Protein AF-A0A925LA73-F1 (afdb_monomer)

Solvent-accessible surface area (backbone atoms only — not comparable to full-atom values): 4501 Å² total; per-residue (Å²): 115,41,68,66,45,79,46,81,50,56,49,42,32,39,40,34,39,36,88,85,44,82,56,62,70,67,39,54,51,53,49,32,70,75,32,83,48,35,40,77,60,60,101,50,25,40,34,31,60,49,78,36,91,46,71,66,57,46,54,49,51,54,51,50,51,53,52,64,53,39,76,62,63,68,79,74,80,126

Structure (mmCIF, N/CA/C/O backbone):
data_AF-A0A925LA73-F1
#
_entry.id   AF-A0A925LA73-F1
#
loop_
_atom_site.group_PDB
_atom_site.id
_atom_site.type_symbol
_atom_site.label_atom_id
_atom_site.label_alt_id
_atom_site.label_comp_id
_atom_site.label_asym_id
_atom_site.label_entity_id
_atom_site.label_seq_id
_atom_site.pdbx_PDB_ins_code
_atom_site.Cartn_x
_atom_site.Cartn_y
_atom_site.Cartn_z
_atom_site.occupancy
_atom_site.B_iso_or_equiv
_atom_site.auth_seq_id
_atom_site.auth_comp_id
_atom_site.auth_asym_id
_atom_site.auth_atom_id
_atom_site.pdbx_PDB_model_num
ATOM 1 N N . TYR A 1 1 ? -4.911 -5.764 -11.388 1.00 64.69 1 TYR A N 1
ATOM 2 C CA . TYR A 1 1 ? -4.111 -4.985 -10.423 1.00 64.69 1 TYR A CA 1
ATOM 3 C C . TYR A 1 1 ? -2.701 -5.529 -10.191 1.00 64.69 1 TYR A C 1
ATOM 5 O O . TYR A 1 1 ? -1.946 -4.852 -9.513 1.00 64.69 1 TYR A O 1
ATOM 13 N N . GLY A 1 2 ? -2.313 -6.701 -10.730 1.00 70.19 2 GLY A N 1
ATOM 14 C CA . GLY A 1 2 ? -0.939 -7.209 -10.575 1.00 70.19 2 GLY A CA 1
ATOM 15 C C . GLY A 1 2 ? -0.495 -7.352 -9.118 1.00 70.19 2 GLY A C 1
ATOM 16 O O . GLY A 1 2 ? 0.675 -7.171 -8.827 1.00 70.19 2 GLY A O 1
ATOM 17 N N . VAL A 1 3 ? -1.425 -7.593 -8.190 1.00 83.06 3 VAL A N 1
ATOM 18 C CA . VAL A 1 3 ? -1.123 -7.731 -6.762 1.00 83.06 3 VAL A CA 1
ATOM 19 C C . VAL A 1 3 ? -0.714 -9.173 -6.505 1.00 83.06 3 VAL A C 1
ATOM 21 O O . VAL A 1 3 ? -1.469 -10.083 -6.834 1.00 83.06 3 VAL A O 1
ATOM 24 N N . ALA A 1 4 ? 0.461 -9.372 -5.918 1.00 85.56 4 ALA A N 1
ATOM 25 C CA . ALA A 1 4 ? 0.950 -10.683 -5.510 1.00 85.56 4 ALA A CA 1
ATOM 26 C C . ALA A 1 4 ? 0.524 -11.021 -4.076 1.00 85.56 4 ALA A C 1
ATOM 28 O O . ALA A 1 4 ? 0.151 -12.156 -3.790 1.00 85.56 4 ALA A O 1
ATOM 29 N N . LYS A 1 5 ? 0.572 -10.041 -3.164 1.00 86.06 5 LYS A N 1
ATOM 30 C CA . LYS A 1 5 ? 0.233 -10.246 -1.751 1.00 86.06 5 LYS A CA 1
ATOM 31 C C . LYS A 1 5 ? -0.245 -8.955 -1.099 1.00 86.06 5 LYS A C 1
ATOM 33 O O . LYS A 1 5 ? 0.285 -7.884 -1.377 1.00 86.06 5 LYS A O 1
ATOM 38 N N . ILE A 1 6 ? -1.216 -9.069 -0.199 1.00 88.19 6 ILE A N 1
ATOM 39 C CA . ILE A 1 6 ? -1.673 -7.973 0.658 1.00 88.19 6 ILE A CA 1
ATOM 40 C C . ILE A 1 6 ? -1.508 -8.434 2.099 1.00 88.19 6 ILE A C 1
ATOM 42 O O . ILE A 1 6 ? -2.023 -9.483 2.477 1.00 88.19 6 ILE A O 1
ATOM 46 N N . ASP A 1 7 ? -0.781 -7.653 2.879 1.00 88.69 7 ASP A N 1
ATOM 47 C CA . ASP A 1 7 ? -0.577 -7.849 4.305 1.00 88.69 7 ASP A CA 1
ATOM 48 C C . ASP A 1 7 ? -1.179 -6.641 5.023 1.00 88.69 7 ASP A C 1
ATOM 50 O O . ASP A 1 7 ? -0.705 -5.522 4.849 1.00 88.69 7 ASP A O 1
ATOM 54 N N . ALA A 1 8 ? -2.287 -6.832 5.736 1.00 85.12 8 ALA A N 1
ATOM 55 C CA . ALA A 1 8 ? -3.030 -5.748 6.374 1.00 85.12 8 ALA A CA 1
ATOM 56 C C . ALA A 1 8 ? -2.966 -5.899 7.897 1.00 85.12 8 ALA A C 1
ATOM 58 O O . ALA A 1 8 ? -3.827 -6.545 8.494 1.00 85.12 8 ALA A O 1
ATOM 59 N N . GLY A 1 9 ? -1.937 -5.312 8.509 1.00 85.19 9 GLY A N 1
ATOM 60 C CA . GLY A 1 9 ? -1.809 -5.202 9.960 1.00 85.19 9 GLY A CA 1
ATOM 61 C C . GLY A 1 9 ? -2.563 -3.997 10.529 1.00 85.19 9 GLY A C 1
ATOM 62 O O . GLY A 1 9 ? -3.039 -3.132 9.791 1.00 85.19 9 GLY A O 1
ATOM 63 N N . ASP A 1 10 ? -2.650 -3.923 11.857 1.00 83.00 10 ASP A N 1
ATOM 64 C CA . ASP A 1 10 ? -3.376 -2.857 12.565 1.00 83.00 10 ASP A CA 1
ATOM 65 C C . ASP A 1 10 ? -2.754 -1.462 12.393 1.00 83.00 10 ASP A C 1
ATOM 67 O O . ASP A 1 10 ? -3.477 -0.470 12.320 1.00 83.00 10 ASP A O 1
ATOM 71 N N . SER A 1 11 ? -1.426 -1.373 12.272 1.00 85.94 11 SER A N 1
ATOM 72 C CA . SER A 1 11 ? -0.709 -0.094 12.101 1.00 85.94 11 SER A CA 1
ATOM 73 C C . SER A 1 11 ? -0.067 0.079 10.726 1.00 85.94 11 SER A C 1
ATOM 75 O O . SER A 1 11 ? 0.226 1.200 10.306 1.00 85.94 11 SER A O 1
ATOM 77 N N . VAL A 1 12 ? 0.201 -1.025 10.028 1.00 88.75 12 VAL A N 1
ATOM 78 C CA . VAL A 1 12 ? 0.920 -1.018 8.753 1.00 88.75 12 VAL A CA 1
ATOM 79 C C . VAL A 1 12 ? 0.251 -1.986 7.794 1.00 88.75 12 VAL A C 1
ATOM 81 O O . VAL A 1 12 ? 0.001 -3.138 8.132 1.00 88.75 12 VAL A O 1
ATOM 84 N N . THR A 1 13 ? 0.008 -1.524 6.573 1.00 90.12 13 THR A N 1
ATOM 85 C CA . THR A 1 13 ? -0.458 -2.358 5.466 1.00 90.12 13 THR A CA 1
ATOM 86 C C . THR A 1 13 ? 0.601 -2.385 4.374 1.00 90.12 13 THR A C 1
ATOM 88 O O . THR A 1 13 ? 1.063 -1.340 3.923 1.00 90.12 13 THR A O 1
ATOM 91 N N . THR A 1 14 ? 0.997 -3.572 3.931 1.00 90.44 14 THR A N 1
ATOM 92 C CA . THR A 1 14 ? 1.965 -3.766 2.851 1.00 90.44 14 THR A CA 1
ATOM 93 C C . THR A 1 14 ? 1.290 -4.448 1.669 1.00 90.44 14 THR A C 1
ATOM 95 O O . THR A 1 14 ? 0.692 -5.511 1.807 1.00 90.44 14 THR A O 1
ATOM 98 N N . ILE A 1 15 ? 1.410 -3.856 0.486 1.00 89.00 15 ILE A N 1
ATOM 99 C CA . ILE A 1 15 ? 0.919 -4.421 -0.770 1.00 89.00 15 ILE A CA 1
ATOM 100 C C . ILE A 1 15 ? 2.137 -4.773 -1.613 1.00 89.00 15 ILE A C 1
ATOM 102 O O . ILE A 1 15 ? 2.902 -3.892 -2.000 1.00 89.00 15 ILE A O 1
ATOM 106 N N . ALA A 1 16 ? 2.328 -6.058 -1.881 1.00 88.69 16 ALA A N 1
ATOM 107 C CA . ALA A 1 16 ? 3.331 -6.545 -2.811 1.00 88.69 16 ALA A CA 1
ATOM 108 C C . ALA A 1 16 ? 2.685 -6.788 -4.173 1.00 88.69 16 ALA A C 1
ATOM 110 O O . ALA A 1 16 ? 1.648 -7.450 -4.278 1.00 88.69 16 ALA A O 1
ATOM 111 N N . PHE A 1 17 ? 3.319 -6.272 -5.212 1.00 85.56 17 PHE A N 1
ATOM 112 C CA . PHE A 1 17 ? 2.920 -6.472 -6.592 1.00 85.56 17 PHE A CA 1
ATOM 113 C C . PHE A 1 17 ? 3.736 -7.598 -7.220 1.00 85.56 17 PHE A C 1
ATOM 115 O O . PHE A 1 17 ? 4.814 -7.948 -6.749 1.00 85.56 17 PHE A O 1
ATOM 122 N N . ALA A 1 18 ? 3.176 -8.206 -8.256 1.00 82.31 18 ALA A N 1
ATOM 123 C CA . ALA A 1 18 ? 3.879 -9.168 -9.082 1.00 82.31 18 ALA A CA 1
ATOM 124 C C . ALA A 1 18 ? 4.988 -8.455 -9.879 1.00 82.31 18 ALA A C 1
ATOM 126 O O . ALA A 1 18 ? 4.825 -7.276 -10.212 1.00 82.31 18 ALA A O 1
ATOM 127 N N . PRO A 1 19 ? 6.086 -9.155 -10.213 1.00 70.88 19 PRO A N 1
ATOM 128 C CA . PRO A 1 19 ? 7.121 -8.616 -11.090 1.00 70.88 19 PRO A CA 1
ATOM 129 C C . PRO A 1 19 ? 6.514 -8.218 -12.444 1.00 70.88 19 PRO A C 1
ATOM 131 O O . PRO A 1 19 ? 5.687 -8.947 -12.991 1.00 70.88 19 PRO A O 1
ATOM 134 N N . ASN A 1 20 ? 6.916 -7.056 -12.972 1.00 67.62 20 ASN A N 1
ATOM 135 C CA . ASN A 1 20 ? 6.313 -6.398 -14.144 1.00 67.62 20 ASN A CA 1
ATOM 136 C C . ASN A 1 20 ? 4.796 -6.171 -14.015 1.00 67.62 20 ASN A C 1
ATOM 138 O O . ASN A 1 20 ? 4.004 -6.715 -14.792 1.00 67.62 20 ASN A O 1
ATOM 142 N N . PRO A 1 21 ? 4.357 -5.368 -13.036 1.00 68.88 21 PRO A N 1
ATOM 143 C CA . PRO A 1 21 ? 2.942 -5.103 -12.884 1.00 68.88 21 PRO A CA 1
ATOM 144 C C . PRO A 1 21 ? 2.379 -4.307 -14.080 1.00 68.88 21 PRO A C 1
ATOM 146 O O . PRO A 1 21 ? 3.071 -3.453 -14.632 1.00 68.88 21 PRO A O 1
ATOM 149 N N . PRO A 1 22 ? 1.099 -4.507 -14.456 1.00 67.00 22 PRO A N 1
ATOM 150 C CA . PRO A 1 22 ? 0.453 -3.820 -15.579 1.00 67.00 22 PRO A CA 1
ATOM 151 C C . PRO A 1 22 ? 0.030 -2.375 -15.227 1.00 67.00 22 PRO A C 1
ATOM 153 O O . PRO A 1 22 ? -1.060 -1.935 -15.598 1.00 67.00 22 PRO A O 1
ATOM 156 N N . PHE A 1 23 ? 0.843 -1.654 -14.449 1.00 72.06 23 PHE A N 1
ATOM 157 C CA . PHE A 1 23 ? 0.644 -0.249 -14.093 1.00 72.06 23 PHE A CA 1
ATOM 158 C C . PHE A 1 23 ? 1.949 0.539 -14.244 1.00 72.06 23 PHE A C 1
ATOM 160 O O . PHE A 1 23 ? 3.041 0.025 -14.023 1.00 72.06 23 PHE A O 1
ATOM 167 N N . GLU A 1 24 ? 1.822 1.816 -14.591 1.00 74.75 24 GLU A N 1
ATOM 168 C CA . GLU A 1 24 ? 2.963 2.705 -14.812 1.00 74.75 24 GLU A CA 1
ATOM 169 C C . GLU A 1 24 ? 3.568 3.176 -13.480 1.00 74.75 24 GLU A C 1
ATOM 171 O O . GLU A 1 24 ? 2.837 3.578 -12.570 1.00 74.75 24 GLU A O 1
ATOM 176 N N . ALA A 1 25 ? 4.901 3.231 -13.382 1.00 73.88 25 ALA A N 1
ATOM 177 C CA . ALA A 1 25 ? 5.605 3.702 -12.181 1.00 73.88 25 ALA A CA 1
ATOM 178 C C . ALA A 1 25 ? 5.198 5.129 -11.754 1.00 73.88 25 ALA A C 1
ATOM 180 O O . ALA A 1 25 ? 5.124 5.427 -10.561 1.00 73.88 25 ALA A O 1
ATOM 181 N N . ILE A 1 26 ? 4.852 5.991 -12.720 1.00 80.62 26 ILE A N 1
ATOM 182 C CA . ILE A 1 26 ? 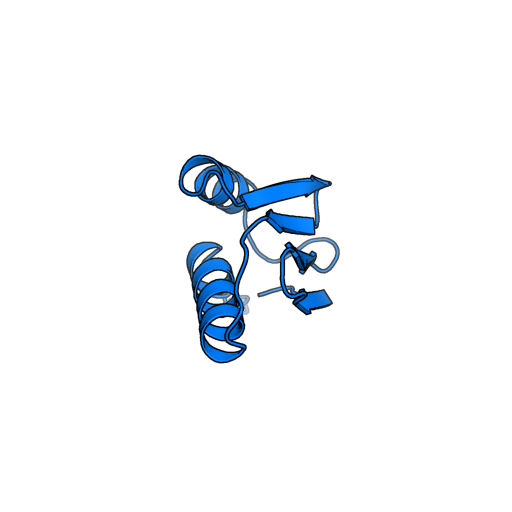4.335 7.348 -12.479 1.00 80.62 26 ILE A CA 1
ATOM 183 C C . ILE A 1 26 ? 3.110 7.339 -11.554 1.00 80.62 26 ILE A C 1
ATOM 185 O O . ILE A 1 26 ? 3.025 8.182 -10.666 1.00 80.62 26 ILE A O 1
ATOM 189 N N . ARG A 1 27 ? 2.203 6.358 -11.680 1.00 79.69 27 ARG A N 1
ATOM 190 C CA . ARG A 1 27 ? 1.007 6.263 -10.824 1.00 79.69 27 ARG A CA 1
ATOM 191 C C . ARG A 1 27 ? 1.362 6.035 -9.366 1.00 79.69 27 ARG A C 1
ATOM 193 O O . ARG A 1 27 ? 0.729 6.608 -8.484 1.00 79.69 27 ARG A O 1
ATOM 200 N N . ILE A 1 28 ? 2.380 5.216 -9.112 1.00 80.69 28 ILE A N 1
ATOM 201 C CA . ILE A 1 28 ? 2.848 4.969 -7.751 1.00 80.69 28 ILE A CA 1
ATOM 202 C C . ILE A 1 28 ? 3.458 6.241 -7.159 1.00 80.69 28 ILE A C 1
ATOM 204 O O . ILE A 1 28 ? 3.176 6.582 -6.012 1.00 80.69 28 ILE A O 1
ATOM 208 N N . ILE A 1 29 ? 4.265 6.955 -7.946 1.00 83.06 29 ILE A N 1
ATOM 209 C CA . ILE A 1 29 ? 4.889 8.208 -7.513 1.00 83.06 29 ILE A CA 1
ATOM 210 C C . ILE A 1 29 ? 3.812 9.248 -7.182 1.00 83.06 29 ILE A C 1
ATOM 212 O O . ILE A 1 29 ? 3.853 9.833 -6.101 1.00 83.06 29 ILE A O 1
ATOM 216 N N . GLU A 1 30 ? 2.808 9.428 -8.048 1.00 85.12 30 GLU A N 1
ATOM 217 C CA . GLU A 1 30 ? 1.658 10.302 -7.774 1.00 85.12 30 GLU A CA 1
ATOM 218 C C . GLU A 1 30 ? 0.925 9.894 -6.488 1.00 85.12 30 GLU A C 1
ATOM 220 O O . GLU A 1 30 ? 0.533 10.749 -5.693 1.00 85.12 30 GLU A O 1
ATOM 225 N N . LEU A 1 31 ? 0.743 8.589 -6.268 1.00 84.62 31 LEU A N 1
ATOM 226 C CA . LEU A 1 31 ? 0.049 8.057 -5.100 1.00 84.62 31 LEU A CA 1
ATOM 227 C C . LEU A 1 31 ? 0.799 8.370 -3.799 1.00 84.62 31 LEU A C 1
ATOM 229 O O . LEU A 1 31 ? 0.181 8.841 -2.844 1.00 84.62 31 LEU A O 1
ATOM 233 N N . VAL A 1 32 ? 2.114 8.135 -3.778 1.00 86.75 32 VAL A N 1
ATOM 234 C CA . VAL A 1 32 ? 3.008 8.431 -2.645 1.00 86.75 32 VAL A CA 1
ATOM 235 C C . VAL A 1 32 ? 3.075 9.938 -2.385 1.00 86.75 32 VAL A C 1
ATOM 237 O O . VAL A 1 32 ? 3.049 10.372 -1.236 1.00 86.75 32 VAL A O 1
ATOM 240 N N . GLN A 1 33 ? 3.095 10.762 -3.436 1.00 86.19 33 GLN A N 1
ATOM 241 C CA . GLN A 1 33 ? 3.090 12.220 -3.290 1.00 86.19 33 GLN A CA 1
ATOM 242 C C . GLN A 1 33 ? 1.755 12.757 -2.757 1.00 86.19 33 GLN A C 1
ATOM 244 O O . 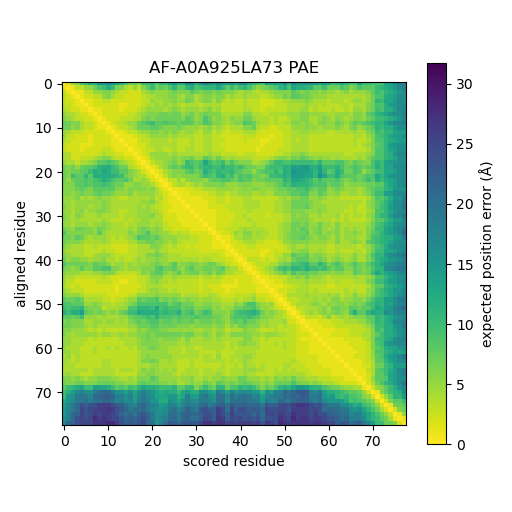GLN A 1 33 ? 1.749 13.636 -1.895 1.00 86.19 33 GLN A O 1
ATOM 249 N N . LYS A 1 34 ? 0.620 12.226 -3.230 1.00 85.94 34 LYS A N 1
ATOM 250 C CA . LYS A 1 34 ? -0.716 12.623 -2.751 1.00 85.94 34 LYS A CA 1
ATOM 251 C C . LYS A 1 34 ? -1.002 12.124 -1.337 1.00 85.94 34 LYS A C 1
ATOM 253 O O . LYS A 1 34 ? -1.714 12.789 -0.589 1.00 85.94 34 LYS A O 1
ATOM 258 N N . ASN A 1 35 ? -0.445 10.977 -0.956 1.00 84.12 35 ASN A N 1
ATOM 259 C CA . ASN A 1 35 ? -0.722 10.330 0.318 1.00 84.12 35 ASN A CA 1
ATOM 260 C C . ASN A 1 35 ? 0.563 10.154 1.128 1.00 84.12 35 ASN A C 1
ATOM 262 O O . ASN A 1 35 ? 1.262 9.158 0.990 1.00 84.12 35 ASN A O 1
ATOM 266 N N . LYS A 1 36 ? 0.826 11.077 2.060 1.00 85.44 36 LYS A N 1
ATOM 267 C CA . LYS A 1 36 ? 2.038 11.067 2.909 1.00 85.44 36 LYS A CA 1
ATOM 268 C C . LYS A 1 36 ? 2.228 9.799 3.756 1.00 85.44 36 LYS A C 1
ATOM 270 O O . LYS A 1 36 ? 3.337 9.513 4.193 1.00 85.44 36 LYS A O 1
ATOM 275 N N . HIS A 1 37 ? 1.149 9.067 4.020 1.00 86.31 37 HIS A N 1
ATOM 276 C CA . HIS A 1 37 ? 1.167 7.805 4.762 1.00 86.31 37 HIS A CA 1
ATOM 277 C C . HIS A 1 37 ? 1.520 6.598 3.878 1.00 86.31 37 HIS A C 1
ATOM 279 O O . HIS A 1 37 ? 1.719 5.503 4.395 1.00 86.31 37 HIS A O 1
ATOM 285 N N . ILE A 1 38 ? 1.582 6.773 2.556 1.00 89.81 38 ILE A N 1
ATOM 286 C CA . ILE A 1 38 ? 1.962 5.736 1.601 1.00 89.81 38 ILE A CA 1
ATOM 287 C C . ILE A 1 38 ? 3.409 5.971 1.197 1.00 89.81 38 ILE A C 1
ATOM 289 O O . ILE A 1 38 ? 3.801 7.073 0.831 1.00 89.81 38 ILE A O 1
ATOM 293 N N . LYS A 1 39 ? 4.207 4.913 1.245 1.00 89.06 39 LYS A N 1
ATOM 294 C CA . LYS A 1 39 ? 5.620 4.916 0.897 1.00 89.06 39 LYS A CA 1
ATOM 295 C C . LYS A 1 39 ? 5.921 3.779 -0.062 1.00 89.06 39 LYS A C 1
ATOM 297 O O . LYS A 1 39 ? 5.359 2.687 0.035 1.00 89.06 39 LYS A O 1
ATOM 302 N N . LEU A 1 40 ? 6.847 4.038 -0.975 1.00 86.88 40 LEU A N 1
ATOM 303 C CA . LEU A 1 40 ? 7.414 3.008 -1.828 1.00 86.88 40 LEU A CA 1
ATOM 304 C C . LEU A 1 40 ? 8.407 2.172 -1.004 1.00 86.88 40 LEU A C 1
ATOM 306 O O . LEU A 1 40 ? 9.384 2.706 -0.485 1.00 86.88 40 LEU A O 1
ATOM 310 N N . ALA A 1 41 ? 8.159 0.872 -0.873 1.00 86.88 41 ALA A N 1
ATOM 311 C CA . ALA A 1 41 ? 9.023 -0.072 -0.166 1.00 86.88 41 ALA A CA 1
ATOM 312 C C . ALA A 1 41 ? 9.761 -0.975 -1.171 1.00 86.88 41 ALA A C 1
ATOM 314 O O . ALA A 1 41 ? 9.584 -2.191 -1.193 1.00 86.88 41 ALA A O 1
ATOM 315 N N . GLY A 1 42 ? 10.588 -0.360 -2.019 1.00 82.94 42 GLY A N 1
ATOM 316 C CA . GLY A 1 42 ? 11.210 -1.003 -3.183 1.00 82.94 42 GLY A CA 1
ATOM 317 C C . GLY A 1 42 ? 10.338 -0.908 -4.440 1.00 82.94 42 GLY A C 1
ATOM 318 O O . GLY A 1 42 ? 9.201 -0.457 -4.375 1.00 82.94 42 GLY A O 1
ATOM 319 N N . ASN A 1 43 ? 10.851 -1.330 -5.598 1.00 75.94 43 ASN A N 1
ATOM 320 C CA . ASN A 1 43 ? 10.189 -1.095 -6.894 1.00 75.94 43 ASN A CA 1
ATOM 321 C C . ASN A 1 43 ? 8.802 -1.741 -7.057 1.00 75.94 43 ASN A C 1
ATOM 323 O O . ASN A 1 43 ? 8.023 -1.323 -7.906 1.00 75.94 43 ASN A O 1
ATOM 327 N N . GLU A 1 44 ? 8.495 -2.754 -6.255 1.00 80.06 44 GLU A N 1
ATOM 328 C CA . GLU A 1 44 ? 7.331 -3.628 -6.430 1.00 80.06 44 GLU A CA 1
ATOM 329 C C . GLU A 1 44 ? 6.497 -3.767 -5.152 1.00 80.06 44 GLU A C 1
ATOM 331 O O . GLU A 1 44 ? 5.613 -4.620 -5.071 1.00 80.06 44 GLU A O 1
ATOM 336 N N . LYS A 1 45 ? 6.749 -2.941 -4.127 1.00 86.94 45 LYS A N 1
ATOM 337 C CA . LYS A 1 45 ? 5.952 -2.967 -2.895 1.00 86.94 45 LYS A CA 1
ATOM 338 C C . LYS A 1 45 ? 5.574 -1.569 -2.449 1.00 86.94 45 LYS A C 1
ATOM 340 O O . LYS A 1 45 ? 6.374 -0.637 -2.470 1.00 86.94 45 LYS A O 1
ATOM 345 N N . LEU A 1 46 ? 4.345 -1.454 -1.972 1.00 88.62 46 LEU A N 1
ATOM 346 C CA . LEU A 1 46 ? 3.832 -0.274 -1.302 1.00 88.62 46 LEU A CA 1
ATOM 347 C C . LEU A 1 46 ? 3.647 -0.566 0.176 1.00 88.62 46 LEU A C 1
ATOM 349 O O . LEU A 1 46 ? 3.078 -1.589 0.551 1.00 88.62 46 LEU A O 1
ATOM 353 N N . ARG A 1 47 ? 4.114 0.354 1.011 1.00 90.25 47 ARG A N 1
ATOM 354 C CA . ARG A 1 47 ? 3.941 0.320 2.457 1.00 90.25 47 ARG A CA 1
ATOM 355 C C . ARG A 1 47 ? 3.081 1.495 2.871 1.00 90.25 47 ARG A C 1
ATOM 357 O O . ARG A 1 47 ? 3.361 2.633 2.520 1.00 90.25 47 ARG A O 1
ATOM 364 N N . ILE A 1 48 ? 2.039 1.207 3.622 1.00 90.88 48 ILE A N 1
ATOM 365 C CA . ILE A 1 48 ? 1.074 2.181 4.093 1.00 90.88 48 ILE A CA 1
ATOM 366 C C . ILE A 1 48 ? 1.156 2.189 5.613 1.00 90.88 48 ILE A C 1
ATOM 368 O O . ILE A 1 48 ? 0.841 1.195 6.260 1.00 90.88 48 ILE A O 1
ATOM 372 N N . GLU A 1 49 ? 1.613 3.298 6.177 1.00 89.75 49 GLU A N 1
ATOM 373 C CA . GLU A 1 49 ? 1.788 3.490 7.615 1.00 89.75 49 GLU A CA 1
ATOM 374 C C . GLU A 1 49 ? 0.586 4.270 8.145 1.00 89.75 49 GLU A C 1
ATOM 376 O O . GLU A 1 49 ? 0.601 5.498 8.235 1.00 89.75 49 GLU A O 1
ATOM 381 N N . ARG A 1 50 ? -0.504 3.549 8.415 1.00 84.56 50 ARG A N 1
ATOM 382 C CA . ARG A 1 50 ? -1.755 4.123 8.907 1.00 84.56 50 ARG A CA 1
ATOM 383 C C . ARG A 1 50 ? -2.374 3.191 9.936 1.00 84.56 50 ARG A C 1
ATOM 385 O O . ARG A 1 50 ? -2.636 2.030 9.637 1.00 84.56 50 ARG A O 1
ATOM 392 N N . GLU A 1 51 ? -2.649 3.729 11.120 1.00 82.56 51 GLU A N 1
ATOM 393 C CA . GLU A 1 51 ? -3.350 3.002 12.173 1.00 82.56 51 GLU A CA 1
ATOM 394 C C . GLU A 1 51 ? -4.835 2.881 11.828 1.00 82.56 51 GLU A C 1
ATOM 396 O O . GLU A 1 51 ? -5.547 3.881 11.723 1.00 82.56 51 GLU A O 1
ATOM 401 N N . LEU A 1 52 ? -5.286 1.647 11.611 1.00 80.25 52 LEU A N 1
ATOM 402 C CA . LEU A 1 52 ? -6.659 1.308 11.264 1.00 80.25 52 LEU A CA 1
ATOM 403 C C . LEU A 1 52 ? -7.137 0.172 12.170 1.00 80.25 52 LEU A C 1
ATOM 405 O O . LEU A 1 52 ? -6.880 -1.010 11.922 1.00 80.25 52 LEU A O 1
ATOM 409 N N . LYS A 1 53 ? -7.861 0.569 13.221 1.00 77.12 53 LYS A N 1
ATOM 410 C CA . LYS A 1 53 ? -8.428 -0.334 14.233 1.00 77.12 53 LYS A CA 1
ATOM 411 C C . LYS A 1 53 ? -9.574 -1.181 13.689 1.00 77.12 53 LYS A C 1
ATOM 413 O O . LYS A 1 53 ? -9.764 -2.311 14.123 1.00 77.12 53 LYS A O 1
ATOM 418 N N . GLU A 1 54 ? -10.325 -0.652 12.727 1.00 86.38 54 GLU A N 1
ATOM 419 C CA . GLU A 1 54 ? -11.445 -1.368 12.129 1.00 86.38 54 GLU A CA 1
ATOM 420 C C . GLU A 1 54 ? -11.026 -2.107 10.847 1.00 86.38 54 GLU A C 1
ATOM 422 O O . GLU A 1 54 ? -10.469 -1.506 9.919 1.00 86.38 54 GLU A O 1
ATOM 427 N N . PRO A 1 55 ? -11.347 -3.408 10.720 1.00 81.44 55 PRO A N 1
ATOM 428 C CA . PRO A 1 55 ? -11.035 -4.178 9.518 1.00 81.44 55 PRO A CA 1
ATOM 429 C C . PRO A 1 55 ? -11.767 -3.653 8.273 1.00 81.44 55 PRO A C 1
ATOM 431 O O . PRO A 1 55 ? -11.260 -3.801 7.159 1.00 81.44 55 PRO A O 1
ATOM 434 N N . LYS A 1 56 ? -12.931 -3.006 8.445 1.00 85.62 56 LYS A N 1
ATOM 435 C CA . LYS A 1 56 ? -13.659 -2.351 7.347 1.00 85.62 56 LYS A CA 1
ATOM 436 C C . LYS A 1 56 ? -12.855 -1.204 6.743 1.00 85.62 56 LYS A C 1
ATOM 438 O O . LYS A 1 56 ? -12.696 -1.165 5.524 1.00 85.62 56 LYS A O 1
ATOM 443 N N . ASP A 1 57 ? -12.304 -0.323 7.574 1.00 86.12 57 ASP A N 1
ATOM 444 C CA . ASP A 1 57 ? -11.476 0.787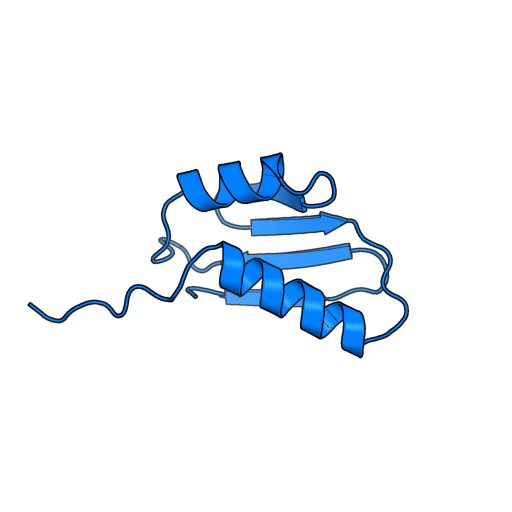 7.102 1.00 86.12 57 ASP A CA 1
ATOM 445 C C . ASP A 1 57 ? -10.199 0.294 6.420 1.00 86.12 57 ASP A C 1
ATOM 447 O O . ASP A 1 57 ? -9.800 0.846 5.393 1.00 86.12 57 ASP A O 1
ATOM 451 N N . ARG A 1 58 ? -9.594 -0.795 6.920 1.00 82.31 58 ARG A N 1
ATOM 452 C CA . ARG A 1 58 ? -8.443 -1.441 6.259 1.00 82.31 58 ARG A CA 1
ATOM 453 C C . ARG A 1 58 ? -8.778 -1.888 4.842 1.00 82.31 58 ARG A C 1
ATOM 455 O O . ARG A 1 58 ? -8.062 -1.548 3.899 1.00 82.31 58 ARG A O 1
ATOM 462 N N . ALA A 1 59 ? -9.878 -2.618 4.676 1.00 84.56 59 ALA A N 1
ATOM 463 C CA . ALA A 1 59 ? -10.314 -3.076 3.362 1.00 84.56 59 ALA A CA 1
ATOM 464 C C . ALA A 1 59 ? -10.642 -1.899 2.427 1.00 84.56 59 ALA A C 1
ATOM 466 O O . ALA A 1 59 ? -10.302 -1.936 1.242 1.00 84.56 59 ALA A O 1
ATOM 467 N N . GLN A 1 60 ? -11.255 -0.838 2.960 1.00 86.25 60 GLN A N 1
ATOM 468 C CA . GLN A 1 60 ? -11.593 0.359 2.198 1.00 86.25 60 GLN A CA 1
ATOM 469 C C . GLN A 1 60 ? -10.341 1.101 1.713 1.00 86.25 60 GLN A C 1
ATOM 47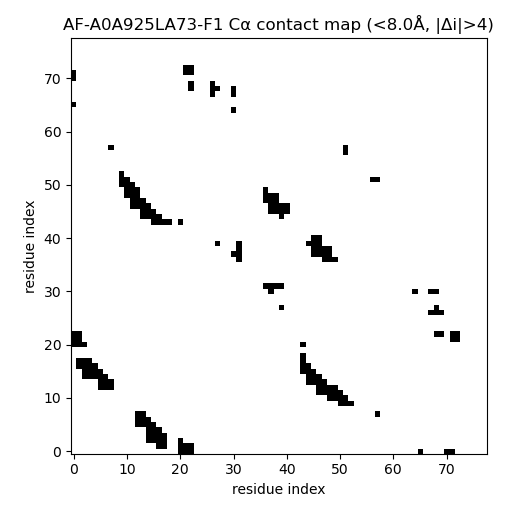1 O O . GLN A 1 60 ? -10.270 1.470 0.541 1.00 86.25 60 GLN A O 1
ATOM 476 N N . LEU A 1 61 ? -9.334 1.258 2.577 1.00 84.56 61 LEU A N 1
ATOM 477 C CA . LEU A 1 61 ? -8.052 1.876 2.239 1.00 84.56 61 LEU A CA 1
ATOM 478 C C . LEU A 1 61 ? -7.337 1.107 1.127 1.00 84.56 61 LEU A C 1
ATOM 480 O O . 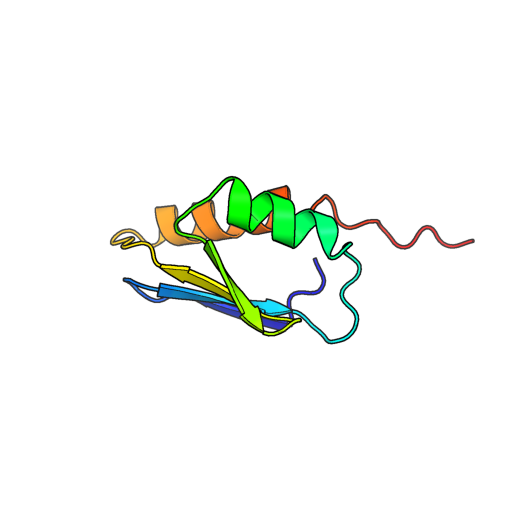LEU A 1 61 ? -6.939 1.694 0.125 1.00 84.56 61 LEU A O 1
ATOM 484 N N . VAL A 1 62 ? -7.200 -0.213 1.284 1.00 83.69 62 VAL A N 1
ATOM 485 C CA . VAL A 1 62 ? -6.574 -1.073 0.270 1.00 83.69 62 VAL A CA 1
ATO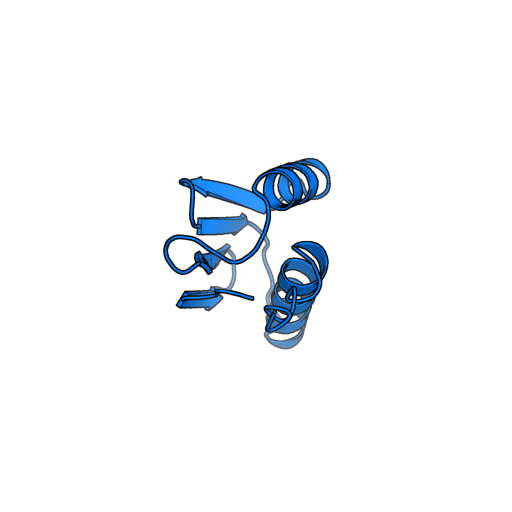M 486 C C . VAL A 1 62 ? -7.315 -0.938 -1.056 1.00 83.69 62 VAL A C 1
ATOM 488 O O . VAL A 1 62 ? -6.692 -0.772 -2.103 1.00 83.69 62 VAL A O 1
ATOM 491 N N . ARG A 1 63 ? -8.650 -0.952 -1.025 1.00 84.81 63 ARG A N 1
ATOM 492 C CA . ARG A 1 63 ? -9.475 -0.793 -2.222 1.00 84.81 63 ARG A CA 1
ATOM 493 C C . ARG A 1 63 ? -9.259 0.557 -2.905 1.00 84.81 63 ARG A C 1
ATOM 495 O O . ARG A 1 63 ? -9.200 0.598 -4.133 1.00 84.81 63 ARG A O 1
ATOM 502 N N . ASP A 1 64 ? -9.156 1.637 -2.139 1.00 85.38 64 ASP A N 1
ATOM 503 C CA . ASP A 1 64 ? -8.924 2.981 -2.669 1.00 85.38 64 ASP A CA 1
ATOM 504 C C . ASP A 1 64 ? -7.521 3.130 -3.275 1.00 85.38 64 ASP A C 1
ATOM 506 O O . ASP A 1 64 ? -7.371 3.634 -4.388 1.00 85.38 64 ASP A O 1
ATOM 510 N N . VAL A 1 65 ? -6.504 2.572 -2.612 1.00 82.88 65 VAL A N 1
ATOM 511 C CA . VAL A 1 65 ? -5.125 2.524 -3.118 1.00 82.88 65 VAL A CA 1
ATOM 512 C C . VAL A 1 65 ? -5.048 1.746 -4.427 1.00 82.88 65 VAL A C 1
ATOM 514 O O . VAL A 1 65 ? -4.515 2.250 -5.413 1.00 82.88 65 VAL A O 1
ATOM 517 N N . LEU A 1 66 ? -5.633 0.546 -4.476 1.00 80.69 66 LEU A N 1
ATOM 518 C CA . LEU A 1 66 ? -5.670 -0.262 -5.696 1.00 80.69 66 LEU A CA 1
ATOM 519 C C . LEU A 1 66 ? -6.436 0.437 -6.825 1.00 80.69 66 LEU A C 1
ATOM 521 O O . LEU A 1 66 ? -6.033 0.337 -7.981 1.00 80.69 66 LEU A O 1
ATOM 525 N N . ARG A 1 67 ? -7.509 1.173 -6.509 1.00 81.06 67 ARG A N 1
ATOM 526 C CA . ARG A 1 67 ? -8.250 1.987 -7.484 1.00 81.06 67 ARG A CA 1
ATOM 527 C C . ARG A 1 67 ? -7.407 3.152 -8.007 1.00 81.06 67 ARG A C 1
ATOM 529 O O . ARG A 1 67 ? -7.433 3.421 -9.206 1.00 81.06 67 ARG A O 1
ATOM 536 N N . SER A 1 68 ? -6.674 3.826 -7.126 1.00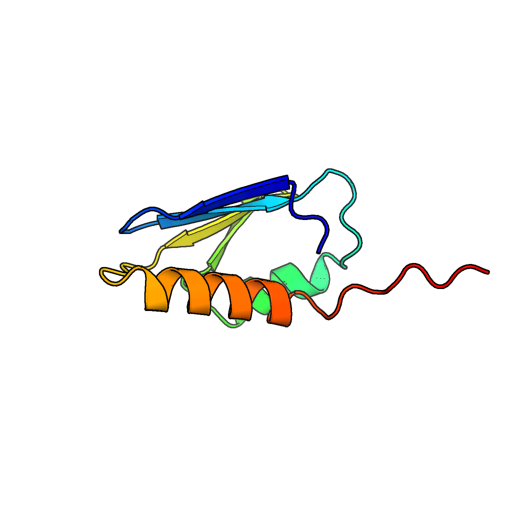 76.62 68 SER A N 1
ATOM 537 C CA . SER A 1 68 ? -5.851 4.995 -7.449 1.00 76.62 68 SER A CA 1
ATOM 538 C C . SER A 1 68 ? -4.607 4.644 -8.268 1.00 76.62 68 SER A C 1
ATOM 540 O O . SER A 1 68 ? -4.177 5.442 -9.098 1.00 76.62 68 SER A O 1
ATOM 542 N N . LEU A 1 69 ? -4.075 3.427 -8.113 1.00 75.31 69 LEU A N 1
ATOM 543 C CA . LEU A 1 69 ? -3.037 2.876 -8.997 1.00 75.31 69 LEU A CA 1
ATOM 544 C 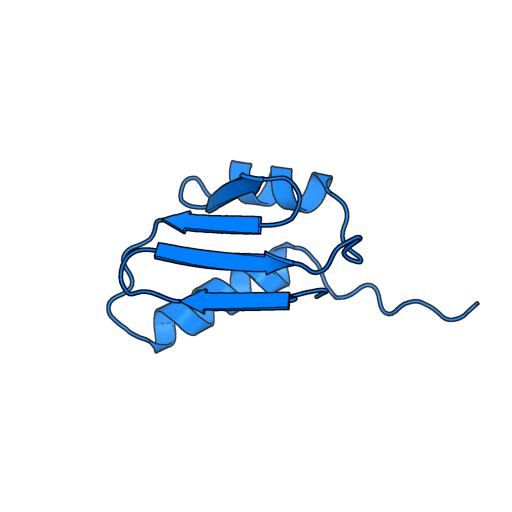C . LEU A 1 69 ? -3.523 2.667 -10.444 1.00 75.31 69 LEU A C 1
ATOM 546 O O . LEU A 1 69 ? -2.714 2.452 -11.345 1.00 75.31 69 LEU A O 1
ATOM 550 N N . GLY A 1 70 ? -4.829 2.807 -10.679 1.00 66.56 70 GLY A N 1
ATOM 551 C CA . GLY A 1 70 ? -5.462 2.795 -11.989 1.00 66.56 70 GLY A CA 1
ATOM 552 C C . GLY A 1 70 ? -6.448 1.642 -12.136 1.00 66.56 70 GLY A C 1
ATOM 553 O O . GLY A 1 70 ? -6.338 0.606 -11.482 1.00 66.56 70 GLY A O 1
ATOM 554 N N . GLN A 1 71 ? -7.427 1.805 -13.032 1.00 56.50 71 GLN A N 1
ATOM 555 C CA . GLN A 1 71 ? -8.188 0.659 -13.531 1.00 56.50 71 GLN A CA 1
ATOM 556 C C . GLN A 1 71 ? -7.196 -0.367 -14.095 1.00 56.50 71 GLN A C 1
ATOM 558 O O . GLN A 1 71 ? -6.210 0.048 -14.711 1.00 56.50 71 GLN A O 1
ATOM 563 N N . PRO A 1 72 ? -7.418 -1.683 -13.905 1.00 50.06 72 PRO A N 1
ATOM 564 C CA . PRO A 1 72 ? -6.647 -2.668 -14.638 1.00 50.06 72 PRO A CA 1
ATOM 565 C C . PRO A 1 72 ? -6.785 -2.280 -16.105 1.00 50.06 72 PRO A C 1
ATOM 567 O O . PRO A 1 72 ? -7.896 -2.282 -16.634 1.00 50.06 72 PRO A O 1
ATOM 570 N N . LYS A 1 73 ? -5.681 -1.886 -16.744 1.00 48.47 73 LYS A N 1
ATOM 571 C CA . LYS A 1 73 ? -5.625 -1.881 -18.197 1.00 48.47 73 LYS A CA 1
ATOM 572 C C . LYS A 1 73 ? -5.846 -3.350 -18.527 1.00 48.47 73 LYS A C 1
ATOM 574 O O . LYS A 1 73 ? -4.953 -4.171 -18.329 1.00 48.47 73 LYS A O 1
ATOM 579 N N . VAL A 1 74 ? -7.095 -3.706 -18.835 1.00 45.34 74 VAL A N 1
ATOM 580 C CA . VAL A 1 74 ? -7.421 -4.969 -19.484 1.00 45.34 74 VAL A CA 1
ATOM 581 C C . VAL A 1 74 ? -6.407 -5.010 -20.609 1.00 45.34 74 VAL A C 1
ATOM 583 O O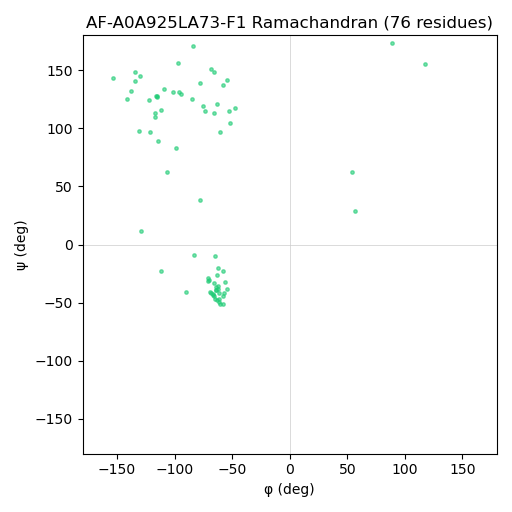 . VAL A 1 74 ? -6.341 -4.043 -21.371 1.00 45.34 74 VAL A O 1
ATOM 586 N N . ALA A 1 75 ? -5.516 -6.002 -20.606 1.00 46.78 75 ALA A N 1
ATOM 587 C CA . ALA A 1 75 ? -4.646 -6.218 -21.744 1.00 46.78 75 ALA A CA 1
ATOM 588 C C . ALA A 1 75 ? -5.599 -6.288 -22.934 1.00 46.78 75 ALA A C 1
ATOM 590 O O . ALA A 1 75 ? -6.405 -7.212 -23.019 1.00 46.78 75 ALA A O 1
ATOM 591 N N . GLN A 1 76 ? -5.640 -5.219 -23.724 1.00 38.25 76 GLN A N 1
ATOM 592 C CA . GLN A 1 76 ? -6.464 -5.163 -24.909 1.00 38.25 76 GLN A CA 1
ATOM 593 C C . GLN A 1 76 ? -5.824 -6.217 -25.807 1.00 38.25 76 GLN A C 1
ATOM 595 O O . GLN A 1 76 ? -4.638 -6.065 -26.115 1.00 38.25 76 GLN A O 1
ATOM 600 N N . PRO A 1 77 ? -6.505 -7.338 -26.101 1.00 42.12 77 PRO A N 1
ATOM 601 C CA . PRO A 1 77 ? -5.950 -8.273 -27.053 1.00 42.12 77 PRO A CA 1
ATOM 602 C C . PRO A 1 77 ? -5.891 -7.500 -28.371 1.00 42.12 77 PRO A C 1
ATOM 604 O O . PRO A 1 77 ? -6.896 -6.920 -28.792 1.00 42.12 77 PRO A O 1
ATOM 607 N N . ALA A 1 78 ? -4.686 -7.376 -28.920 1.00 41.03 78 ALA A N 1
ATOM 608 C CA . ALA A 1 78 ? -4.517 -7.011 -30.316 1.00 41.03 78 ALA A CA 1
ATOM 609 C C . ALA A 1 78 ? -5.013 -8.167 -31.190 1.00 41.03 78 ALA A C 1
ATOM 611 O O . ALA A 1 78 ? -4.846 -9.333 -30.754 1.00 41.03 78 ALA A O 1
#

Nearest PDB structures (foldseek):
  6x50-assembly1_A  TM=8.524E-01  e=2.073E-03  Escherichia coli
  3ntj-assembly1_B  TM=5.906E-01  e=1.069E-01  Plasmodium falciparum 3D7
  3ntj-assembly1_A  TM=5.889E-01  e=1.307E-01  Plasmodium falciparum 3D7
  6eri-assembly1_Az  TM=4.453E-01  e=4.352E-01  Spinacia oleracea
  4gfq-assembly1_A  TM=4.046E-01  e=6.500E-01  Bacillus anthracis

Foldseek 3Di:
DQWPDWDQDQFKIKTFGHPPHQFDQVLLVVLCVVQVQWDDPPPGMIMGGHHDPDVVVSVVVVVVSVVSSHDRPPPPDD

pLDDT: mean 78.84, std 12.74, range [38.25, 90.88]

Mean predicted aligned error: 6.81 Å

Sequence (78 aa):
YGVAKIDAGDSVTTIAFAPNPPFEAIRIIELVQKNKHIKLAGNEKLRIERELKEPKDRAQLVRDVLRSLGQPKVAQPA

Secondary structure (DSSP, 8-state):
--EEEEEE-SSEEEEEEPSS-SS-HHHHHHHHHH-TTEEE-STTEEEEE----SHHHHHHHHHHHHHHT-S-------

Radius of gyration: 12.53 Å; Cα contacts (8 Å, |Δi|>4): 101; chains: 1; bounding box: 25×23×44 Å